Protein AF-A0A081S4F1-F1 (afdb_monomer_lite)

Secondary structure (DSSP, 8-state):
-HHHHHHHHHHHHHHHHHHHHHHHHHHHHHHHHHHH-HHHHIIIIIHHHHHHHHHHHHHHHHHHHHTGGG-TTS-HHHHHHHHHHHHHHHHHHHHHHHIIIII----SSSHHHHHHHHHHHHHHHHHHHHHHTT-

Structure (mmCIF, N/CA/C/O backbone):
data_AF-A0A081S4F1-F1
#
_entry.id   AF-A0A081S4F1-F1
#
loop_
_atom_site.group_PDB
_atom_site.id
_atom_site.type_symbol
_atom_site.label_atom_id
_atom_site.label_alt_id
_atom_site.label_comp_id
_atom_site.label_asym_id
_atom_site.label_entity_id
_atom_site.label_seq_id
_atom_site.pdbx_PDB_ins_code
_atom_site.Cartn_x
_atom_site.Cartn_y
_atom_site.Cartn_z
_atom_site.occupancy
_atom_site.B_iso_or_equiv
_atom_site.auth_seq_id
_atom_site.auth_comp_id
_atom_site.auth_asym_id
_atom_site.auth_atom_id
_atom_site.pdbx_PDB_model_num
ATOM 1 N N . MET A 1 1 ? -7.516 -22.345 34.702 1.00 51.38 1 MET A N 1
ATOM 2 C CA . MET A 1 1 ? -6.107 -22.210 34.253 1.00 51.38 1 MET A CA 1
ATOM 3 C C . MET A 1 1 ? -5.835 -22.833 32.870 1.00 51.38 1 MET A C 1
ATOM 5 O O . MET A 1 1 ? -5.244 -22.161 32.039 1.00 51.38 1 MET A O 1
ATOM 9 N N . SER A 1 2 ? -6.299 -24.060 32.577 1.00 55.75 2 SER A N 1
ATOM 10 C CA . SER A 1 2 ? -6.030 -24.783 31.308 1.00 55.75 2 SER A CA 1
ATOM 11 C C . SER A 1 2 ? -6.566 -24.106 30.021 1.00 55.75 2 SER A C 1
ATOM 13 O O . SER A 1 2 ? -5.871 -24.066 29.005 1.00 55.75 2 SER A O 1
ATOM 15 N N . GLN A 1 3 ? -7.748 -23.474 30.053 1.00 56.22 3 GLN A N 1
ATOM 16 C CA . GLN A 1 3 ? -8.336 -22.865 28.847 1.00 56.22 3 GLN A CA 1
ATOM 17 C C . GLN A 1 3 ? -7.540 -21.672 28.279 1.00 56.22 3 GLN A C 1
ATOM 19 O O . GLN A 1 3 ? -7.507 -21.495 27.059 1.00 56.22 3 GLN A O 1
ATOM 24 N N . ASN A 1 4 ? -6.853 -20.897 29.129 1.00 60.41 4 ASN A N 1
ATOM 25 C CA . ASN A 1 4 ? -6.044 -19.748 28.696 1.00 60.41 4 ASN A CA 1
ATOM 26 C C . ASN A 1 4 ? -4.769 -20.171 27.949 1.00 60.41 4 ASN A C 1
ATOM 28 O O . ASN A 1 4 ? -4.349 -19.492 27.012 1.00 60.41 4 ASN A O 1
ATOM 32 N N . ILE A 1 5 ? -4.192 -21.324 28.301 1.00 62.81 5 ILE A N 1
ATOM 33 C CA . ILE A 1 5 ? -2.993 -21.862 27.644 1.00 62.81 5 ILE A CA 1
ATOM 34 C C . ILE A 1 5 ? -3.337 -22.329 26.218 1.00 62.81 5 ILE A C 1
ATOM 36 O O . ILE A 1 5 ? -2.604 -22.022 25.277 1.00 62.81 5 ILE A O 1
ATOM 40 N N . SER A 1 6 ? -4.503 -22.964 26.018 1.00 62.94 6 SER A N 1
ATOM 41 C CA . SER A 1 6 ? -4.927 -23.422 24.680 1.00 62.94 6 SER A CA 1
ATOM 42 C C . SER A 1 6 ? -5.282 -22.278 23.717 1.00 62.94 6 SER A C 1
ATOM 44 O O . SER A 1 6 ? -5.060 -22.401 22.512 1.00 62.94 6 SER A O 1
ATOM 46 N N . LYS A 1 7 ? -5.824 -21.156 24.225 1.00 65.69 7 LYS A N 1
ATOM 47 C CA . LYS A 1 7 ? -6.118 -19.964 23.408 1.00 65.69 7 LYS A CA 1
ATOM 48 C C . LYS A 1 7 ? -4.834 -19.243 22.990 1.00 65.69 7 LYS A C 1
ATOM 50 O O . LYS A 1 7 ? -4.695 -18.884 21.824 1.00 65.69 7 LYS A O 1
ATOM 55 N N . LYS A 1 8 ? -3.867 -19.108 23.908 1.00 69.38 8 LYS A N 1
ATOM 56 C CA . LYS A 1 8 ? -2.557 -18.499 23.626 1.00 69.38 8 LYS A CA 1
ATOM 57 C C . LYS A 1 8 ? -1.756 -19.311 22.599 1.00 69.38 8 LYS A C 1
ATOM 59 O O . LYS A 1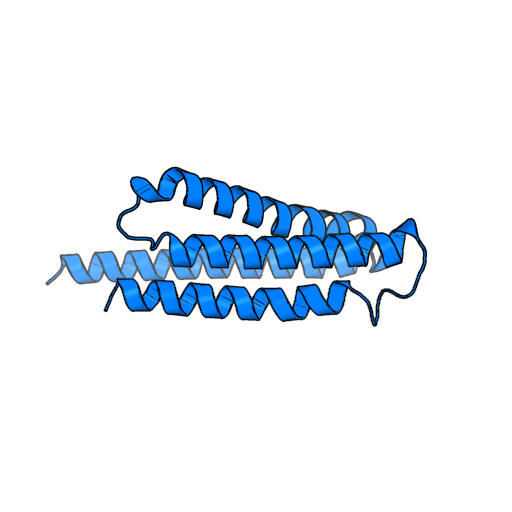 8 ? -1.182 -18.729 21.686 1.00 69.38 8 LYS A O 1
ATOM 64 N N . SER A 1 9 ? -1.779 -20.643 22.698 1.00 77.06 9 SER A N 1
ATOM 65 C CA . SER A 1 9 ? -1.134 -21.546 21.729 1.00 77.06 9 SER A CA 1
ATOM 66 C C . SER A 1 9 ? -1.730 -21.428 20.318 1.00 77.06 9 SER A C 1
ATOM 68 O O . SER A 1 9 ? -0.980 -21.318 19.349 1.00 77.06 9 SER A O 1
ATOM 70 N N . ARG A 1 10 ? -3.064 -21.357 20.191 1.00 77.56 10 ARG A N 1
ATOM 71 C CA . ARG A 1 10 ? -3.737 -21.170 18.892 1.00 77.56 10 ARG A CA 1
ATOM 72 C C . ARG A 1 10 ? -3.451 -19.810 18.258 1.00 77.56 10 ARG A C 1
ATOM 74 O O . ARG A 1 10 ? -3.213 -19.749 17.057 1.00 77.56 10 ARG A O 1
ATOM 81 N N . PHE A 1 11 ? -3.421 -18.745 19.060 1.00 76.06 11 PHE A N 1
ATOM 82 C CA . PHE A 1 11 ? -3.031 -17.413 18.593 1.00 76.06 11 PHE A CA 1
ATOM 83 C C . PHE A 1 11 ? -1.601 -17.420 18.042 1.00 76.06 11 PHE A C 1
ATOM 85 O O . PHE A 1 11 ? -1.387 -17.022 16.904 1.00 76.06 11 PHE A O 1
ATOM 92 N N . PHE A 1 12 ? -0.633 -17.956 18.793 1.00 82.19 12 PHE A N 1
ATOM 93 C CA . PHE A 1 12 ? 0.752 -18.070 18.320 1.00 82.19 12 PHE A CA 1
ATOM 94 C C . PHE A 1 12 ? 0.878 -18.909 17.042 1.00 82.19 12 PHE A C 1
ATOM 96 O O . PHE A 1 12 ? 1.590 -18.509 16.126 1.00 82.19 12 PHE A O 1
ATOM 103 N N . SER A 1 13 ? 0.168 -20.037 16.951 1.00 84.25 13 SER A N 1
ATOM 104 C CA . SER A 1 13 ? 0.169 -20.879 15.748 1.00 84.25 13 SER A CA 1
ATOM 105 C C . SER A 1 13 ? -0.354 -20.136 14.517 1.00 84.25 13 SER A C 1
ATOM 107 O O . SER A 1 13 ? 0.199 -20.300 13.433 1.00 84.25 13 SER A O 1
ATOM 109 N N . PHE A 1 14 ? -1.391 -19.308 14.676 1.00 87.06 14 PHE A N 1
ATOM 110 C CA . PHE A 1 14 ? -1.935 -18.489 13.592 1.00 87.06 14 PHE A CA 1
ATOM 111 C C . PHE A 1 14 ? -0.902 -17.480 13.071 1.00 87.06 14 PHE A C 1
ATOM 113 O O . PHE A 1 14 ? -0.689 -17.393 11.864 1.00 87.06 14 PHE A O 1
ATOM 120 N N . TRP A 1 15 ? -0.204 -16.777 13.969 1.00 87.94 15 TRP A N 1
ATOM 121 C CA . TRP A 1 15 ? 0.850 -15.831 13.581 1.00 87.94 15 TRP A CA 1
ATOM 122 C C . TRP A 1 15 ? 2.031 -16.510 12.893 1.00 87.94 15 TRP A C 1
ATOM 124 O O . TRP A 1 15 ? 2.514 -16.001 11.886 1.00 87.94 15 TRP A O 1
ATOM 134 N N . TRP A 1 16 ? 2.469 -17.669 13.389 1.00 90.50 16 TRP A N 1
ATOM 135 C CA . TRP A 1 16 ? 3.550 -18.431 12.759 1.00 90.50 16 TRP A CA 1
ATOM 136 C C . TRP A 1 16 ? 3.172 -18.954 11.374 1.00 90.50 16 TRP A C 1
ATOM 138 O O . TRP A 1 16 ? 3.991 -18.878 10.461 1.00 90.50 16 TRP A O 1
ATOM 148 N N . MET A 1 17 ? 1.936 -19.430 11.189 1.00 91.94 17 MET A N 1
ATOM 149 C CA . MET A 1 17 ? 1.439 -19.795 9.859 1.00 91.94 17 MET A CA 1
ATOM 150 C C . MET A 1 17 ? 1.401 -18.582 8.931 1.00 91.94 17 MET A C 1
ATOM 152 O O . MET A 1 17 ? 1.888 -18.672 7.808 1.00 91.94 17 MET A O 1
ATOM 156 N N . GLY A 1 18 ? 0.879 -17.444 9.400 1.00 90.06 18 GLY A N 1
ATOM 157 C CA . GLY A 1 18 ? 0.845 -16.206 8.620 1.00 90.06 18 GLY A CA 1
ATOM 158 C C . GLY A 1 18 ? 2.241 -15.752 8.192 1.00 90.06 18 GLY A C 1
ATOM 159 O O . GLY A 1 18 ? 2.470 -15.490 7.015 1.00 90.06 18 GLY A O 1
ATOM 160 N N . LEU A 1 19 ? 3.196 -15.744 9.124 1.00 92.69 19 LEU A N 1
ATOM 161 C CA . LEU A 1 19 ? 4.594 -15.426 8.843 1.00 92.69 19 LEU A CA 1
ATOM 162 C C . LEU A 1 19 ? 5.201 -16.409 7.834 1.00 92.69 19 LEU A C 1
ATOM 164 O O . LEU A 1 19 ? 5.852 -15.977 6.887 1.00 92.69 19 LEU A O 1
ATOM 168 N N . GLY A 1 20 ? 4.951 -17.711 7.992 1.00 95.38 20 GLY A N 1
ATOM 169 C CA . GLY A 1 20 ? 5.417 -18.733 7.053 1.00 95.38 20 GLY A CA 1
ATOM 170 C C . GLY A 1 20 ? 4.885 -18.519 5.634 1.00 95.38 20 GLY A C 1
ATOM 171 O O . GLY A 1 20 ? 5.652 -18.595 4.677 1.00 95.38 20 GLY A O 1
ATOM 172 N N . VAL A 1 21 ? 3.600 -18.179 5.496 1.00 95.12 21 VAL A N 1
ATOM 173 C CA . VAL A 1 21 ? 2.984 -17.852 4.200 1.00 95.12 21 VAL A CA 1
ATOM 174 C C . VAL A 1 21 ? 3.621 -16.604 3.586 1.00 95.12 21 VAL A C 1
ATOM 176 O O . VAL A 1 21 ? 3.952 -16.618 2.403 1.00 95.12 21 VAL A O 1
ATOM 179 N N . ILE A 1 22 ? 3.841 -15.550 4.378 1.00 92.06 22 ILE A N 1
ATOM 180 C CA . ILE A 1 22 ? 4.478 -14.311 3.905 1.00 92.06 22 ILE A CA 1
ATOM 181 C C . ILE A 1 22 ? 5.903 -14.587 3.417 1.00 92.06 22 ILE A C 1
ATOM 183 O O . ILE A 1 22 ? 6.264 -14.168 2.320 1.00 92.06 22 ILE A O 1
ATOM 187 N N . LEU A 1 23 ? 6.705 -15.322 4.192 1.00 95.06 23 LEU A N 1
ATOM 188 C CA . LEU A 1 23 ? 8.077 -15.662 3.805 1.00 95.06 23 LEU A CA 1
ATOM 189 C C . LEU A 1 23 ? 8.121 -16.514 2.537 1.00 95.06 23 LEU A C 1
ATOM 191 O O . LEU A 1 23 ? 8.949 -16.265 1.662 1.00 95.06 23 LEU A O 1
ATOM 195 N N . LEU A 1 24 ? 7.217 -17.487 2.415 1.00 96.25 24 LEU A N 1
ATOM 196 C CA . LEU A 1 24 ? 7.112 -18.317 1.218 1.00 96.25 24 LEU A CA 1
ATOM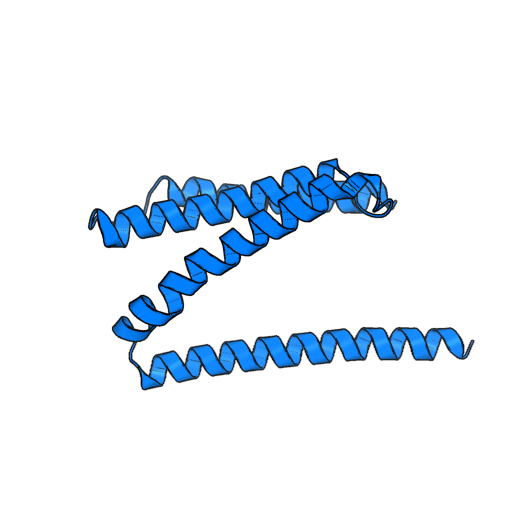 197 C C . LEU A 1 24 ? 6.753 -17.473 -0.009 1.00 96.25 24 LEU A C 1
ATOM 199 O O . LEU A 1 24 ? 7.332 -17.667 -1.075 1.00 96.25 24 LEU A O 1
ATOM 203 N N . LEU A 1 25 ? 5.850 -16.504 0.146 1.00 93.38 25 LEU A N 1
ATOM 204 C CA . LEU A 1 25 ? 5.454 -15.599 -0.929 1.00 93.38 25 LEU A CA 1
ATOM 205 C C . LEU A 1 25 ? 6.609 -14.679 -1.352 1.00 93.38 25 LEU A C 1
ATOM 207 O O . LEU A 1 25 ? 6.864 -14.539 -2.546 1.00 93.38 25 LEU A O 1
ATOM 211 N N . ILE A 1 26 ? 7.366 -14.126 -0.398 1.00 93.00 26 ILE A N 1
ATOM 212 C CA . ILE A 1 26 ? 8.577 -13.336 -0.684 1.00 93.00 26 ILE A CA 1
ATOM 213 C C . ILE A 1 26 ? 9.614 -14.187 -1.424 1.00 93.00 26 ILE A C 1
ATOM 215 O O . ILE A 1 26 ? 10.179 -13.743 -2.421 1.00 93.00 26 ILE A O 1
ATOM 219 N N . MET A 1 27 ? 9.844 -15.423 -0.973 1.00 95.25 27 MET A N 1
ATOM 220 C CA . MET A 1 27 ? 10.783 -16.339 -1.619 1.00 95.25 27 MET A CA 1
ATOM 221 C C . MET A 1 27 ? 10.343 -16.684 -3.049 1.00 95.25 27 MET A C 1
ATOM 223 O O . MET A 1 27 ? 11.177 -16.708 -3.953 1.00 95.25 27 MET A O 1
ATOM 227 N N . ALA A 1 28 ? 9.044 -16.900 -3.273 1.00 93.56 28 ALA A N 1
ATOM 228 C CA . ALA A 1 28 ? 8.488 -17.150 -4.599 1.00 93.56 28 ALA A CA 1
ATOM 229 C C . ALA A 1 28 ? 8.672 -15.945 -5.534 1.00 93.56 28 ALA A C 1
ATOM 231 O O . ALA A 1 28 ? 9.118 -16.120 -6.669 1.00 93.56 28 ALA A O 1
ATOM 232 N N . LEU A 1 29 ? 8.401 -14.726 -5.052 1.00 91.69 29 LEU A N 1
ATOM 233 C CA . LEU A 1 29 ? 8.633 -13.497 -5.816 1.00 91.69 29 LEU A CA 1
ATOM 234 C C . LEU A 1 29 ? 10.117 -13.328 -6.158 1.00 91.69 29 LEU A C 1
ATOM 236 O O . LEU A 1 29 ? 10.459 -13.100 -7.317 1.00 91.69 29 LEU A O 1
ATOM 240 N N . TYR A 1 30 ? 11.006 -13.528 -5.185 1.00 92.50 30 TYR A N 1
ATOM 241 C CA . TYR A 1 30 ? 12.449 -13.444 -5.402 1.00 92.50 30 TYR A C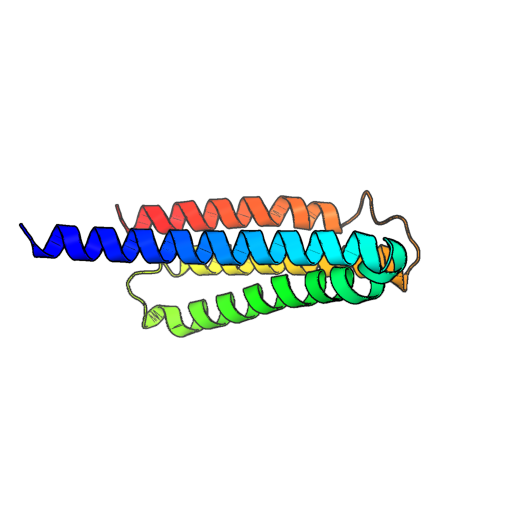A 1
ATOM 242 C C . TYR A 1 30 ? 12.940 -14.458 -6.443 1.00 92.50 30 TYR A C 1
ATOM 244 O O . TYR A 1 30 ? 13.672 -14.101 -7.365 1.00 92.50 30 TYR A O 1
ATOM 252 N N . TYR A 1 31 ? 12.494 -15.712 -6.344 1.00 93.94 31 TYR A N 1
ATOM 253 C CA . TYR A 1 31 ? 12.835 -16.741 -7.322 1.00 93.94 31 TYR A CA 1
ATOM 254 C C . TYR A 1 31 ? 12.293 -16.405 -8.717 1.00 93.94 31 TYR A C 1
ATOM 256 O O . TYR A 1 31 ? 13.007 -16.552 -9.706 1.00 93.94 31 TYR A O 1
ATOM 264 N N . SER A 1 32 ? 11.061 -15.896 -8.809 1.00 90.88 32 SER A N 1
ATOM 265 C CA . SER A 1 32 ? 10.479 -15.495 -10.093 1.00 90.88 32 SER A CA 1
ATOM 266 C C . SER A 1 32 ? 11.268 -14.365 -10.763 1.00 90.88 32 SER A C 1
ATOM 268 O O . SER A 1 32 ? 11.495 -14.431 -11.967 1.00 90.88 32 SER A O 1
ATOM 270 N N . ASN A 1 33 ? 11.785 -13.397 -9.997 1.00 90.69 33 ASN A N 1
ATOM 271 C CA . ASN A 1 33 ? 12.667 -12.356 -10.526 1.00 90.69 33 ASN A CA 1
ATOM 272 C C . ASN A 1 33 ? 13.945 -12.952 -11.147 1.00 90.69 33 ASN A C 1
ATOM 274 O O . ASN A 1 33 ? 14.330 -12.583 -12.254 1.00 90.69 33 ASN A O 1
ATOM 278 N N . ILE A 1 34 ? 14.564 -13.935 -10.482 1.00 92.50 34 ILE A N 1
ATOM 279 C CA . ILE A 1 34 ? 15.755 -14.623 -11.008 1.00 92.50 34 ILE A CA 1
ATOM 280 C C . ILE A 1 34 ? 15.444 -15.368 -12.316 1.00 92.50 34 ILE A C 1
ATOM 282 O O . ILE A 1 34 ? 16.260 -15.351 -13.234 1.00 92.50 34 ILE A O 1
ATOM 286 N N . VAL A 1 35 ? 14.284 -16.027 -12.407 1.00 92.62 35 VAL A N 1
ATOM 287 C CA . VAL A 1 35 ? 13.918 -16.861 -13.566 1.00 92.62 35 VAL A CA 1
ATOM 288 C C . VAL A 1 35 ? 13.477 -16.032 -14.772 1.00 92.62 35 VAL A C 1
ATOM 290 O O . VAL A 1 35 ? 13.884 -16.328 -15.893 1.00 92.62 35 VAL A O 1
ATOM 293 N N . PHE A 1 36 ? 12.636 -15.016 -14.567 1.00 89.56 36 PHE A N 1
ATOM 294 C CA . PHE A 1 36 ? 12.058 -14.223 -15.658 1.00 89.56 36 PHE A CA 1
ATOM 295 C C . PHE A 1 36 ? 12.936 -13.038 -16.081 1.00 89.56 36 PHE A C 1
ATOM 297 O O . PHE A 1 36 ? 12.749 -12.503 -17.177 1.00 89.56 36 PHE A O 1
ATOM 304 N N . GLY A 1 37 ? 13.900 -12.650 -15.242 1.00 91.19 37 GLY A N 1
ATOM 305 C CA . GLY A 1 37 ? 14.690 -11.437 -15.411 1.00 91.19 37 GLY A CA 1
ATOM 306 C C . GLY A 1 37 ? 13.940 -10.188 -14.939 1.00 91.19 37 GLY A C 1
ATOM 307 O O . GLY A 1 37 ? 12.708 -10.145 -14.928 1.00 91.19 37 GLY A O 1
ATOM 308 N N . ILE A 1 38 ? 14.705 -9.159 -14.566 1.00 88.81 38 ILE A N 1
ATOM 309 C CA . ILE A 1 38 ? 14.202 -7.950 -13.893 1.00 88.81 38 ILE A CA 1
ATOM 310 C C . ILE A 1 38 ? 13.135 -7.224 -14.720 1.00 88.81 38 ILE A C 1
ATOM 312 O O . ILE A 1 38 ? 12.104 -6.847 -14.172 1.00 88.81 38 ILE A O 1
ATOM 316 N N . GLU A 1 39 ? 13.337 -7.064 -16.029 1.00 86.62 39 GLU A N 1
ATOM 317 C CA . GLU A 1 39 ? 12.398 -6.330 -16.891 1.00 86.62 39 GLU A CA 1
ATOM 318 C C . GLU A 1 39 ? 11.033 -7.028 -16.989 1.00 86.62 39 GLU A C 1
ATOM 320 O O . GLU A 1 39 ? 9.991 -6.408 -16.780 1.00 86.62 39 GLU A O 1
ATOM 325 N N . ASN A 1 40 ? 11.021 -8.342 -17.238 1.00 89.38 40 ASN A N 1
ATOM 326 C CA . ASN A 1 40 ? 9.776 -9.110 -17.320 1.00 89.38 40 ASN A CA 1
ATOM 327 C C . ASN A 1 40 ? 9.093 -9.222 -15.955 1.00 89.38 40 ASN A C 1
ATOM 329 O O . ASN A 1 40 ? 7.870 -9.118 -15.867 1.00 89.38 40 ASN A O 1
ATOM 333 N N . PHE A 1 41 ? 9.863 -9.420 -14.882 1.00 90.88 41 PHE A N 1
ATOM 334 C CA . PHE A 1 41 ? 9.317 -9.425 -13.529 1.00 90.88 41 PHE A CA 1
ATOM 335 C C . PHE A 1 41 ? 8.663 -8.078 -13.200 1.00 90.88 41 PHE A C 1
ATOM 337 O O . PHE A 1 41 ? 7.542 -8.056 -12.690 1.00 90.88 41 PHE A O 1
ATOM 344 N N . SER A 1 42 ? 9.320 -6.966 -13.540 1.00 86.56 42 SER A N 1
ATOM 345 C CA . SER A 1 42 ? 8.777 -5.627 -13.324 1.00 86.56 42 SER A CA 1
ATOM 346 C C . SER A 1 42 ? 7.441 -5.447 -14.053 1.00 86.56 42 SER A C 1
ATOM 348 O O . SER A 1 42 ? 6.409 -5.206 -13.425 1.00 86.56 42 SER A O 1
ATOM 350 N N . ASN A 1 43 ? 7.431 -5.692 -15.363 1.00 87.00 43 ASN A N 1
ATOM 351 C CA . ASN A 1 43 ? 6.276 -5.411 -16.214 1.00 87.00 43 ASN A CA 1
ATOM 352 C C . ASN A 1 43 ? 5.080 -6.338 -15.951 1.00 87.00 43 ASN A C 1
ATOM 354 O O . ASN A 1 43 ? 3.934 -5.890 -15.973 1.00 87.00 43 ASN A O 1
ATOM 358 N N . TYR A 1 44 ? 5.321 -7.631 -15.706 1.00 88.31 44 TYR A N 1
ATOM 359 C CA . TYR A 1 44 ? 4.245 -8.626 -15.630 1.00 88.31 44 TYR A CA 1
ATOM 360 C C . TYR A 1 44 ? 3.834 -9.009 -14.209 1.00 88.31 44 TYR A C 1
ATOM 362 O O . TYR A 1 44 ? 2.735 -9.531 -14.025 1.00 88.31 44 TYR A O 1
ATOM 370 N N . ILE A 1 45 ? 4.693 -8.794 -13.210 1.00 89.06 45 ILE A N 1
ATOM 371 C CA . ILE A 1 45 ? 4.429 -9.212 -11.825 1.00 89.06 45 ILE A CA 1
ATOM 372 C C . ILE A 1 45 ? 4.372 -7.992 -10.913 1.00 89.06 45 ILE A C 1
ATOM 374 O O . ILE A 1 45 ? 3.360 -7.766 -10.254 1.00 89.06 45 ILE A O 1
ATOM 378 N N . SER A 1 46 ? 5.439 -7.199 -10.893 1.00 88.38 46 SER A N 1
ATOM 379 C CA . SER A 1 46 ? 5.593 -6.069 -9.979 1.00 88.38 46 SER A CA 1
ATOM 380 C C . SER A 1 46 ? 4.510 -5.010 -10.189 1.00 88.38 46 SER A C 1
ATOM 382 O O . SER A 1 46 ? 3.739 -4.715 -9.277 1.00 88.38 46 SER A O 1
ATOM 384 N N . LEU A 1 47 ? 4.391 -4.503 -11.417 1.00 89.44 47 LEU A N 1
ATOM 385 C CA . LEU A 1 47 ? 3.502 -3.398 -11.770 1.00 89.44 47 LEU A CA 1
ATOM 386 C C . LEU A 1 47 ? 2.019 -3.739 -11.490 1.00 89.44 47 LEU A C 1
ATOM 388 O O . LEU A 1 47 ? 1.359 -2.977 -10.774 1.00 89.44 47 LEU A O 1
ATOM 392 N N . PRO A 1 48 ? 1.482 -4.913 -11.896 1.00 91.06 48 PRO A N 1
ATOM 393 C CA . PRO A 1 48 ? 0.133 -5.313 -11.492 1.00 91.06 48 PRO A CA 1
ATOM 394 C C . PRO A 1 48 ? -0.048 -5.441 -9.973 1.00 91.06 48 PRO A C 1
ATOM 396 O O . PRO A 1 48 ? -1.096 -5.059 -9.451 1.00 91.06 48 PRO A O 1
ATOM 399 N N . LEU A 1 49 ? 0.945 -5.961 -9.241 1.00 91.06 49 LEU A N 1
ATOM 400 C CA . LEU A 1 49 ? 0.851 -6.110 -7.784 1.00 91.06 49 LEU A CA 1
ATOM 401 C C . LEU A 1 49 ? 0.808 -4.757 -7.069 1.00 91.06 49 LEU A C 1
ATOM 403 O O . LEU A 1 49 ? -0.026 -4.578 -6.177 1.00 91.06 49 LEU A O 1
ATOM 407 N N . TYR A 1 50 ? 1.637 -3.801 -7.494 1.00 88.69 50 TYR A N 1
ATOM 408 C CA . TYR A 1 50 ? 1.631 -2.431 -6.978 1.00 88.69 50 TYR A CA 1
ATOM 409 C C . TYR A 1 50 ? 0.322 -1.687 -7.271 1.00 88.69 50 TYR A C 1
ATOM 411 O O . TYR A 1 50 ? -0.044 -0.780 -6.532 1.00 88.69 50 TYR A O 1
ATOM 419 N N . MET A 1 51 ? -0.458 -2.111 -8.268 1.00 89.19 51 MET A N 1
ATOM 420 C CA . MET A 1 51 ? -1.814 -1.601 -8.487 1.00 89.19 51 MET A CA 1
ATOM 421 C C . MET A 1 51 ? -2.865 -2.326 -7.627 1.00 89.19 51 MET A C 1
ATOM 423 O O . MET A 1 51 ? -3.708 -1.693 -6.983 1.00 89.19 51 MET A O 1
ATOM 427 N N . ILE A 1 52 ? -2.827 -3.662 -7.607 1.00 92.81 52 ILE A N 1
ATOM 428 C CA . ILE A 1 52 ? -3.862 -4.500 -6.983 1.00 92.81 52 ILE A CA 1
ATOM 429 C C . ILE A 1 52 ? -3.834 -4.384 -5.459 1.00 92.81 52 ILE A C 1
ATOM 431 O O . ILE A 1 52 ? -4.893 -4.253 -4.843 1.00 92.81 52 ILE A O 1
ATOM 435 N N . ILE A 1 53 ? -2.652 -4.436 -4.840 1.00 92.00 53 ILE A N 1
ATOM 436 C CA . ILE A 1 53 ? -2.513 -4.466 -3.377 1.00 92.00 53 ILE A CA 1
ATOM 437 C C . ILE A 1 53 ? -3.090 -3.198 -2.725 1.00 92.00 53 ILE A C 1
ATOM 439 O O . ILE A 1 53 ? -4.017 -3.331 -1.919 1.00 92.00 53 ILE A O 1
ATOM 443 N N . PRO A 1 54 ? -2.632 -1.972 -3.049 1.00 92.75 54 PRO A N 1
ATOM 444 C CA . PRO A 1 54 ? -3.179 -0.770 -2.424 1.00 92.75 54 PRO A CA 1
ATOM 445 C C . PRO A 1 54 ? -4.649 -0.547 -2.796 1.00 92.75 54 PRO A C 1
ATOM 447 O O . PRO A 1 54 ? -5.432 -0.129 -1.942 1.00 92.75 54 PRO A O 1
ATOM 450 N N . GLY A 1 55 ? -5.067 -0.905 -4.016 1.00 94.38 55 GLY A N 1
ATOM 451 C CA . GLY A 1 55 ? -6.473 -0.843 -4.423 1.00 94.38 55 GLY A CA 1
ATOM 452 C C . GLY A 1 55 ? -7.370 -1.739 -3.564 1.00 94.38 55 GLY A C 1
ATOM 453 O O . GLY A 1 55 ? -8.401 -1.295 -3.052 1.00 94.38 55 GLY A O 1
ATOM 454 N N . ALA A 1 56 ? -6.951 -2.984 -3.328 1.00 95.94 56 ALA A N 1
ATOM 455 C CA . ALA A 1 56 ? -7.660 -3.913 -2.456 1.00 95.94 56 ALA A CA 1
ATOM 456 C C . ALA A 1 56 ? -7.727 -3.399 -1.010 1.00 95.94 56 ALA A C 1
ATOM 458 O O . ALA A 1 56 ? -8.784 -3.484 -0.383 1.00 95.94 56 ALA A O 1
ATOM 459 N N . LEU A 1 57 ? -6.642 -2.819 -0.490 1.00 95.38 57 LEU A N 1
ATOM 460 C CA . LEU A 1 57 ? -6.613 -2.242 0.858 1.00 95.38 57 LEU A CA 1
ATOM 461 C C . LEU A 1 57 ? -7.593 -1.072 1.011 1.00 95.38 57 LEU A C 1
ATOM 463 O O . LEU A 1 57 ? -8.312 -1.017 2.011 1.00 95.38 57 LEU A O 1
ATOM 467 N N . VAL A 1 58 ? -7.692 -0.185 0.016 1.00 97.00 58 VAL A N 1
ATOM 468 C CA . VAL A 1 58 ? -8.692 0.897 0.006 1.00 97.00 58 VAL A CA 1
ATOM 469 C C . VAL A 1 58 ? -10.109 0.324 0.044 1.00 97.00 58 VAL A C 1
ATOM 471 O O . VAL A 1 58 ? -10.908 0.730 0.888 1.00 97.00 58 VAL A O 1
ATOM 474 N N . LEU A 1 59 ? -10.421 -0.654 -0.812 1.00 97.19 59 LEU A N 1
ATOM 475 C CA . LEU A 1 59 ? -11.751 -1.276 -0.859 1.00 97.19 59 LEU A CA 1
ATOM 476 C C . LEU A 1 59 ? -12.113 -1.971 0.459 1.00 97.19 59 LEU A C 1
ATOM 478 O O . LEU A 1 59 ? -13.222 -1.792 0.972 1.00 97.19 59 LEU A O 1
ATOM 482 N N . LEU A 1 60 ? -11.178 -2.729 1.036 1.00 95.12 60 LEU A N 1
ATOM 483 C CA . LEU A 1 60 ? -11.357 -3.375 2.336 1.00 95.12 60 LEU A CA 1
ATOM 484 C C . LEU A 1 60 ? -11.543 -2.344 3.453 1.00 95.12 60 LEU A C 1
ATOM 486 O O . LEU A 1 60 ? -12.437 -2.503 4.286 1.00 95.12 60 LEU A O 1
ATOM 490 N N . GLY A 1 61 ? -10.755 -1.268 3.448 1.00 94.12 61 GLY A N 1
ATOM 491 C CA . GLY A 1 61 ? -10.857 -0.176 4.412 1.00 94.12 61 GLY A CA 1
ATOM 492 C C . GLY A 1 61 ? -12.204 0.546 4.337 1.00 94.12 61 GLY A C 1
ATOM 493 O O . GLY A 1 61 ? -12.854 0.746 5.364 1.00 94.12 61 GLY A O 1
ATOM 494 N N . ILE A 1 62 ? -12.675 0.871 3.130 1.00 95.25 62 ILE A N 1
ATOM 495 C CA . ILE A 1 62 ? -14.008 1.453 2.910 1.00 95.25 62 ILE A CA 1
ATOM 496 C C . ILE A 1 62 ? -15.094 0.485 3.393 1.00 95.25 62 ILE A C 1
ATOM 498 O O . ILE A 1 62 ? -16.014 0.891 4.104 1.00 95.25 62 ILE A O 1
ATOM 502 N N . GLY A 1 63 ? -14.975 -0.806 3.071 1.00 94.31 63 GLY A N 1
ATOM 503 C CA . GLY A 1 63 ? -15.901 -1.838 3.535 1.00 94.31 63 GLY A CA 1
ATOM 504 C C . GLY A 1 63 ? -15.970 -1.933 5.064 1.00 94.31 63 GLY A C 1
ATOM 505 O O . GLY A 1 63 ? -17.065 -2.024 5.628 1.00 94.31 63 GLY A O 1
ATOM 506 N N . ALA A 1 64 ? -14.821 -1.857 5.739 1.00 92.25 64 ALA A N 1
ATOM 507 C CA . ALA A 1 64 ? -14.733 -1.814 7.197 1.00 92.25 64 ALA A CA 1
ATOM 508 C C . ALA A 1 64 ? -15.361 -0.533 7.768 1.00 92.25 64 ALA A C 1
ATOM 510 O O . ALA A 1 64 ? -16.117 -0.603 8.738 1.00 92.25 64 ALA A O 1
ATOM 511 N N . LEU A 1 65 ? -15.124 0.619 7.136 1.00 93.25 65 LEU A N 1
ATOM 512 C CA . LEU A 1 65 ? -15.688 1.905 7.545 1.00 93.25 65 LEU A CA 1
ATOM 513 C C . LEU A 1 65 ? -17.219 1.942 7.412 1.00 93.25 65 LEU A C 1
ATOM 515 O O . LEU A 1 65 ? -17.898 2.405 8.325 1.00 93.25 65 LEU A O 1
ATOM 519 N N . ILE A 1 66 ? -17.782 1.410 6.322 1.00 92.88 66 ILE A N 1
ATOM 520 C CA . ILE A 1 66 ? -19.242 1.304 6.130 1.00 92.88 66 ILE A CA 1
ATOM 521 C C . ILE A 1 66 ? -19.868 0.414 7.211 1.00 92.88 66 ILE A C 1
ATOM 523 O O . ILE A 1 66 ? -20.963 0.689 7.704 1.00 92.88 66 ILE A O 1
ATOM 527 N N . ARG A 1 67 ? -19.172 -0.660 7.598 1.00 90.50 67 ARG A N 1
ATOM 528 C CA . ARG A 1 67 ? -19.633 -1.614 8.615 1.00 90.50 67 ARG A CA 1
ATOM 529 C C . ARG A 1 67 ? -19.236 -1.224 10.039 1.00 90.50 67 ARG A C 1
ATOM 531 O O . ARG A 1 67 ? -19.551 -1.979 10.958 1.00 90.50 67 ARG A O 1
ATOM 538 N N . SER A 1 68 ? -18.607 -0.067 10.253 1.00 87.50 68 SER A N 1
ATOM 539 C CA . SER A 1 68 ? -18.038 0.297 11.556 1.00 87.50 68 SER A CA 1
ATOM 540 C C . SER A 1 68 ? -19.091 0.389 12.662 1.00 87.50 68 SER A C 1
ATOM 542 O O . SER A 1 68 ? -18.794 0.110 13.814 1.00 87.50 68 SER A O 1
ATOM 544 N N . SER A 1 69 ? -20.345 0.714 12.331 1.00 79.88 69 SER A N 1
ATOM 545 C CA . SER A 1 69 ? -21.453 0.727 13.300 1.00 79.88 69 SER A CA 1
ATOM 546 C C . SER A 1 69 ? -21.767 -0.649 13.896 1.00 79.88 69 SER A C 1
ATOM 548 O O . SER A 1 69 ? -22.369 -0.725 14.963 1.00 79.88 69 SER A O 1
ATOM 550 N N . LYS A 1 70 ? -21.357 -1.735 13.227 1.00 77.94 70 LYS A N 1
ATOM 551 C CA . LYS A 1 70 ? -21.521 -3.120 13.690 1.00 77.94 70 LYS A CA 1
ATOM 552 C C . LYS A 1 70 ? -20.278 -3.665 14.399 1.00 77.94 70 LYS A C 1
ATOM 554 O O . LYS A 1 70 ? -20.356 -4.741 14.981 1.00 77.94 70 LYS A O 1
ATOM 559 N N . ILE A 1 71 ? -19.146 -2.961 14.331 1.00 76.06 71 ILE A N 1
ATOM 560 C CA . ILE A 1 71 ? -17.862 -3.396 14.888 1.00 76.06 71 ILE A CA 1
ATOM 561 C C . ILE A 1 71 ? -17.494 -2.433 16.019 1.00 76.06 71 ILE A C 1
ATOM 563 O O . ILE A 1 71 ? -16.775 -1.461 15.813 1.00 76.06 71 ILE A O 1
ATOM 567 N N . SER A 1 72 ? -18.008 -2.695 17.224 1.00 68.94 72 SER A N 1
ATOM 568 C CA . SER A 1 72 ? -17.797 -1.838 18.404 1.00 68.94 72 SER A CA 1
ATOM 569 C C . SER A 1 72 ? -16.334 -1.741 18.845 1.00 68.94 72 SER A C 1
ATOM 571 O O . SER A 1 72 ? -15.981 -0.844 19.602 1.00 68.94 72 SER A O 1
ATOM 573 N N . GLU A 1 73 ? -15.491 -2.665 18.385 1.00 77.56 73 GLU A N 1
ATOM 574 C CA . GLU A 1 73 ? -14.065 -2.714 18.701 1.00 77.56 73 GLU A CA 1
ATOM 575 C C . GLU A 1 73 ? -13.219 -1.779 17.829 1.00 77.56 73 GLU A C 1
ATOM 577 O O . GLU A 1 73 ? -12.059 -1.575 18.137 1.00 77.56 73 GLU A O 1
ATOM 582 N N . LEU A 1 74 ? -13.739 -1.201 16.742 1.00 80.62 74 LEU A N 1
ATOM 583 C CA . LEU A 1 74 ? -12.938 -0.332 15.874 1.00 80.62 74 LEU A CA 1
ATOM 584 C C . LEU A 1 74 ? -13.452 1.100 15.916 1.00 80.62 74 LEU A C 1
ATOM 586 O O . LEU A 1 74 ? -14.587 1.391 15.535 1.00 80.62 74 LEU A O 1
ATOM 590 N N . SER A 1 75 ? -12.585 2.025 16.329 1.00 89.06 75 SER A N 1
ATOM 591 C CA . SER A 1 75 ? -12.920 3.445 16.313 1.00 89.06 75 SER A CA 1
ATOM 592 C C . SER A 1 75 ? -13.110 3.923 14.873 1.00 89.06 75 SER A C 1
ATOM 594 O O . SER A 1 75 ? -12.256 3.737 14.001 1.00 89.06 75 SER A O 1
ATOM 596 N N . ARG A 1 76 ? -14.253 4.564 14.606 1.00 90.94 76 ARG A N 1
ATOM 597 C CA . ARG A 1 76 ? -14.572 5.086 13.270 1.00 90.94 76 ARG A CA 1
ATOM 598 C C . ARG A 1 76 ? -13.520 6.091 12.799 1.00 90.94 76 ARG A C 1
ATOM 600 O O . ARG A 1 76 ? -13.147 6.080 11.633 1.00 90.94 76 ARG A O 1
ATOM 607 N N . THR A 1 77 ? -13.016 6.923 13.710 1.00 92.44 77 THR A N 1
ATOM 608 C CA . THR A 1 77 ? -11.952 7.894 13.429 1.00 92.44 77 THR A CA 1
ATOM 609 C C . THR A 1 77 ? -10.663 7.199 12.999 1.00 92.44 77 THR A C 1
ATOM 611 O O . THR A 1 77 ? -10.066 7.599 12.004 1.00 92.44 77 THR A O 1
ATOM 614 N N . SER A 1 78 ? -10.267 6.123 13.686 1.00 94.38 78 SER A N 1
ATOM 615 C CA . SER A 1 78 ? -9.106 5.314 13.301 1.00 94.38 78 SER A CA 1
ATOM 616 C C . SER A 1 78 ? -9.269 4.743 11.890 1.00 94.38 78 SER A C 1
ATOM 618 O O . SER A 1 78 ? -8.364 4.887 11.066 1.00 94.38 78 SER A O 1
ATOM 620 N N . LEU A 1 79 ? -10.444 4.189 11.575 1.00 94.44 79 LEU A N 1
ATOM 621 C CA . LEU A 1 79 ? -10.735 3.648 10.245 1.00 94.44 79 LEU A CA 1
ATOM 622 C C . LEU A 1 79 ? -10.690 4.715 9.143 1.00 94.44 79 LEU A C 1
ATOM 624 O O . LEU A 1 79 ? -10.179 4.434 8.065 1.00 94.44 79 LEU A O 1
ATOM 628 N N . ILE A 1 80 ? -11.166 5.938 9.401 1.00 96.06 80 ILE A N 1
ATOM 629 C CA . ILE A 1 80 ? -11.079 7.044 8.429 1.00 96.06 80 ILE A CA 1
ATOM 630 C C . ILE A 1 80 ? -9.617 7.334 8.074 1.00 96.06 80 ILE A C 1
ATOM 632 O O . ILE A 1 80 ? -9.269 7.363 6.895 1.00 96.06 80 ILE A O 1
ATOM 636 N N . PHE A 1 81 ? -8.749 7.493 9.075 1.00 97.25 81 PHE A N 1
ATOM 637 C CA . PHE A 1 81 ? -7.323 7.737 8.834 1.00 97.25 81 PHE A CA 1
ATOM 638 C C . PHE A 1 81 ? -6.627 6.551 8.155 1.00 97.25 81 PHE A C 1
ATOM 640 O O . PHE A 1 81 ? -5.731 6.760 7.339 1.00 97.25 81 PHE A O 1
ATOM 647 N N . LEU A 1 82 ? -7.070 5.319 8.425 1.00 96.31 82 LEU A N 1
ATOM 648 C CA . LEU A 1 82 ? -6.556 4.128 7.748 1.00 96.31 82 LEU A CA 1
ATOM 649 C C . LEU A 1 82 ? -6.914 4.131 6.255 1.00 96.31 82 LEU A C 1
ATOM 651 O O . LEU A 1 82 ? -6.053 3.890 5.414 1.00 96.31 82 LEU A O 1
ATOM 655 N N . VAL A 1 83 ? -8.164 4.464 5.914 1.00 97.31 83 VAL A N 1
ATOM 656 C CA . VAL A 1 83 ? -8.593 4.590 4.511 1.00 97.31 83 VAL A CA 1
ATOM 657 C C . VAL A 1 83 ? -7.833 5.713 3.810 1.00 97.31 83 VAL A C 1
ATOM 659 O O . VAL A 1 83 ? -7.417 5.526 2.669 1.00 97.31 83 VAL A O 1
ATOM 662 N N . ILE A 1 84 ? -7.607 6.849 4.479 1.00 97.81 84 ILE A N 1
ATOM 663 C CA . ILE A 1 84 ? -6.788 7.944 3.936 1.00 97.81 84 ILE A CA 1
ATOM 664 C C . ILE A 1 84 ? -5.367 7.453 3.647 1.00 97.81 84 ILE A C 1
ATOM 666 O O . ILE A 1 84 ? -4.865 7.685 2.554 1.00 97.81 84 ILE A O 1
ATOM 670 N N . SER A 1 85 ? -4.746 6.722 4.576 1.00 97.75 85 SER A N 1
ATOM 671 C CA . SER A 1 85 ? -3.410 6.149 4.382 1.00 97.75 85 SER A CA 1
ATOM 672 C C . SER A 1 85 ? -3.336 5.243 3.150 1.00 97.75 85 SER A C 1
ATOM 674 O O . SER A 1 85 ? -2.484 5.449 2.284 1.00 97.75 85 SER A O 1
ATOM 676 N N . PHE A 1 86 ? -4.266 4.291 3.019 1.00 97.38 86 PHE A N 1
ATOM 677 C CA . PHE A 1 86 ? -4.321 3.406 1.853 1.00 97.38 86 PHE A CA 1
ATOM 678 C C . PHE A 1 86 ? -4.618 4.167 0.561 1.00 97.38 86 PHE A C 1
ATOM 680 O O . PHE A 1 86 ? -4.062 3.837 -0.482 1.00 97.38 86 PHE A O 1
ATOM 687 N N . SER A 1 87 ? -5.441 5.214 0.626 1.00 97.62 87 SER A N 1
ATOM 688 C CA . SER A 1 87 ? -5.743 6.062 -0.531 1.00 97.62 87 SER A CA 1
ATOM 689 C C . SER A 1 87 ? -4.519 6.862 -0.972 1.00 97.62 87 SER A C 1
ATOM 691 O O . SER A 1 87 ? -4.271 6.964 -2.168 1.00 97.62 87 SER A O 1
ATOM 693 N N . CYS A 1 88 ? -3.720 7.377 -0.031 1.00 97.31 88 CYS A N 1
ATOM 694 C CA . CYS A 1 88 ? -2.431 7.997 -0.335 1.00 97.31 88 CYS A CA 1
ATOM 695 C C . CYS A 1 88 ? -1.471 6.982 -0.962 1.00 97.31 88 CYS A C 1
ATOM 697 O O . CYS A 1 88 ? -0.879 7.283 -1.988 1.00 97.31 88 CYS A O 1
ATOM 699 N N . SER A 1 89 ? -1.361 5.770 -0.410 1.00 95.94 89 SER A N 1
ATOM 700 C CA . SER A 1 89 ? -0.521 4.721 -1.003 1.00 95.94 89 SER A CA 1
ATOM 701 C C . SER A 1 89 ? -0.963 4.381 -2.428 1.00 95.94 89 SER A C 1
ATOM 703 O O . SER A 1 89 ? -0.125 4.311 -3.315 1.00 95.94 89 SER A O 1
ATOM 705 N N . LEU A 1 90 ? -2.269 4.245 -2.678 1.00 96.56 90 LEU A N 1
ATOM 706 C CA . LEU A 1 90 ? -2.792 4.021 -4.024 1.00 96.56 90 LEU A CA 1
ATOM 707 C C . LEU A 1 90 ? -2.468 5.195 -4.957 1.00 96.56 90 LEU A C 1
ATOM 709 O O . LEU A 1 90 ? -2.014 4.972 -6.073 1.00 96.56 90 LEU A O 1
ATOM 713 N N . ALA A 1 91 ? -2.679 6.434 -4.509 1.00 96.12 91 ALA A N 1
ATOM 714 C CA . ALA A 1 91 ? -2.391 7.629 -5.298 1.00 96.12 91 ALA A CA 1
ATOM 715 C C . ALA A 1 91 ? -0.899 7.758 -5.637 1.00 96.12 91 ALA A C 1
ATOM 717 O O . ALA A 1 91 ? -0.574 8.155 -6.756 1.00 96.12 91 ALA A O 1
ATOM 718 N N . ALA A 1 92 ? -0.009 7.389 -4.710 1.00 95.31 92 ALA A N 1
ATOM 719 C CA . ALA A 1 92 ? 1.429 7.335 -4.950 1.00 95.31 92 ALA A CA 1
ATOM 720 C C . ALA A 1 92 ? 1.748 6.359 -6.089 1.00 95.31 92 ALA A C 1
ATOM 722 O O . ALA A 1 92 ? 2.312 6.777 -7.096 1.00 95.31 92 ALA A O 1
ATOM 723 N N . GLU A 1 93 ? 1.271 5.113 -5.987 1.00 94.12 93 GLU A N 1
ATOM 724 C CA . GLU A 1 93 ? 1.494 4.084 -7.010 1.00 94.12 93 GLU A CA 1
ATOM 725 C C . GLU A 1 93 ? 0.898 4.477 -8.367 1.00 94.12 93 GLU A C 1
ATOM 727 O O . GLU A 1 93 ? 1.527 4.284 -9.402 1.00 94.12 93 GLU A O 1
ATOM 732 N N . GLN A 1 94 ? -0.306 5.059 -8.403 1.00 94.06 94 GLN A N 1
ATOM 733 C CA . GLN A 1 94 ? -0.900 5.494 -9.674 1.00 94.06 94 GLN A CA 1
ATOM 734 C C . GLN A 1 94 ? -0.130 6.659 -10.304 1.00 94.06 94 GLN A C 1
ATOM 736 O O . GLN A 1 94 ? 0.034 6.693 -11.520 1.00 94.06 94 GLN A O 1
ATOM 741 N N . THR A 1 95 ? 0.351 7.605 -9.492 1.00 94.38 95 THR A N 1
ATOM 742 C CA . THR A 1 95 ? 1.131 8.751 -9.983 1.00 94.38 95 THR A CA 1
ATOM 743 C C . THR A 1 95 ? 2.493 8.295 -10.498 1.00 94.38 95 THR A C 1
ATOM 745 O O . THR A 1 95 ? 2.891 8.692 -11.590 1.00 94.38 95 THR A O 1
ATOM 748 N N . TRP A 1 96 ? 3.169 7.422 -9.747 1.00 93.31 96 TRP A N 1
ATOM 749 C CA . TRP A 1 96 ? 4.459 6.850 -10.124 1.00 93.31 96 TRP A CA 1
ATOM 750 C C . TRP A 1 96 ? 4.359 6.076 -11.440 1.00 93.31 96 TRP A C 1
ATOM 752 O O . TRP A 1 96 ? 5.056 6.395 -12.400 1.00 93.31 96 TRP A O 1
ATOM 762 N N . ASN A 1 97 ? 3.411 5.138 -11.530 1.00 91.00 97 ASN A N 1
ATOM 763 C CA . ASN A 1 97 ? 3.209 4.329 -12.734 1.00 91.00 97 ASN A CA 1
ATOM 764 C C . ASN A 1 97 ? 2.800 5.175 -13.950 1.00 91.00 97 ASN A C 1
ATOM 766 O O . ASN A 1 97 ? 3.200 4.870 -15.071 1.00 91.00 97 ASN A O 1
ATOM 770 N N . LEU A 1 98 ? 2.014 6.241 -13.755 1.00 91.75 98 LEU A N 1
ATOM 771 C CA . LEU A 1 98 ? 1.676 7.168 -14.836 1.00 91.75 98 LEU A CA 1
ATOM 772 C C . LEU A 1 98 ? 2.928 7.881 -15.363 1.00 91.75 98 LEU A C 1
ATOM 774 O O . LEU A 1 98 ? 3.096 8.010 -16.574 1.00 91.75 98 LEU A O 1
ATOM 778 N N . TYR A 1 99 ? 3.793 8.356 -14.470 1.00 92.62 99 TYR A N 1
ATOM 779 C CA . TYR A 1 99 ? 4.988 9.102 -14.861 1.00 92.62 99 TYR A CA 1
ATOM 780 C C . TYR A 1 99 ? 5.990 8.194 -15.567 1.00 92.62 99 TYR A C 1
ATOM 782 O O . TYR A 1 99 ? 6.387 8.503 -16.688 1.00 92.62 99 TYR A O 1
ATOM 790 N N . GLU A 1 100 ? 6.298 7.044 -14.971 1.00 90.50 100 GLU A N 1
ATOM 791 C CA . GLU A 1 100 ? 7.299 6.119 -15.499 1.00 90.50 100 GLU A CA 1
ATOM 792 C C . GLU A 1 100 ? 6.823 5.404 -16.772 1.00 90.50 100 GLU A C 1
ATOM 794 O O . GLU A 1 100 ? 7.555 5.341 -17.752 1.00 90.50 100 GLU A O 1
ATOM 799 N N . HIS A 1 101 ? 5.591 4.884 -16.801 1.00 89.06 101 HIS A N 1
ATOM 800 C CA . HIS A 1 101 ? 5.171 3.955 -17.862 1.00 89.06 101 HIS A CA 1
ATOM 801 C C . HIS A 1 101 ? 4.259 4.559 -18.931 1.00 89.06 101 HIS A C 1
ATOM 803 O O . HIS A 1 101 ? 4.056 3.936 -19.973 1.00 89.06 101 HIS A O 1
ATOM 809 N N . VAL A 1 102 ? 3.679 5.739 -18.693 1.00 90.19 102 VAL A N 1
ATOM 810 C CA . VAL A 1 102 ? 2.806 6.409 -19.677 1.00 90.19 102 VAL A CA 1
ATOM 811 C C . VAL A 1 102 ? 3.456 7.667 -20.227 1.00 90.19 102 VAL A C 1
ATOM 813 O O . VAL A 1 102 ? 3.388 7.908 -21.431 1.00 90.19 102 VAL A O 1
ATOM 816 N N . LEU A 1 103 ? 4.049 8.482 -19.354 1.00 91.50 103 LEU A N 1
ATOM 817 C CA . LEU A 1 103 ? 4.646 9.756 -19.743 1.00 91.50 103 LEU A CA 1
ATOM 818 C C . LEU A 1 103 ? 6.146 9.657 -20.038 1.00 91.50 103 LEU A C 1
ATOM 820 O O . LEU A 1 103 ? 6.672 10.582 -20.652 1.00 91.50 103 LEU A O 1
ATOM 824 N N . ASP A 1 104 ? 6.801 8.562 -19.638 1.00 90.69 104 ASP A N 1
ATOM 825 C CA . ASP A 1 104 ? 8.252 8.358 -19.761 1.00 90.69 104 ASP A CA 1
ATOM 826 C C . ASP A 1 104 ? 9.049 9.516 -19.119 1.00 90.69 104 ASP A C 1
ATOM 828 O O . ASP A 1 104 ? 10.047 10.013 -19.643 1.00 90.69 104 ASP A O 1
ATOM 832 N N . ILE A 1 105 ? 8.541 10.012 -17.985 1.00 90.81 105 ILE A N 1
ATOM 833 C CA . ILE A 1 105 ? 9.145 11.075 -17.175 1.00 90.81 105 ILE A CA 1
ATOM 834 C C . ILE A 1 105 ? 9.729 10.426 -15.928 1.00 90.81 105 ILE A C 1
ATOM 836 O O . ILE A 1 105 ? 9.066 9.595 -15.308 1.00 90.81 105 ILE A O 1
ATOM 840 N N . ASP A 1 106 ? 10.931 10.858 -15.531 1.00 86.12 106 ASP A N 1
ATOM 841 C CA . ASP A 1 106 ? 11.531 10.448 -14.261 1.00 86.12 106 ASP A CA 1
ATOM 842 C C . ASP A 1 106 ? 10.531 10.686 -13.111 1.00 86.12 106 ASP A C 1
ATOM 844 O O . ASP A 1 106 ? 10.146 11.836 -12.850 1.00 86.12 106 ASP A O 1
ATOM 848 N N . PRO A 1 107 ? 10.052 9.619 -12.448 1.00 83.44 107 PRO A N 1
ATOM 849 C CA . PRO A 1 107 ? 9.047 9.733 -11.405 1.00 83.44 107 PRO A CA 1
ATOM 850 C C . PRO A 1 107 ? 9.608 10.340 -10.114 1.00 83.44 107 PRO A C 1
ATOM 852 O O . PRO A 1 107 ? 8.824 10.629 -9.205 1.00 83.44 107 PRO A O 1
ATOM 855 N N . TYR A 1 108 ? 10.924 10.567 -10.019 1.00 83.19 108 TYR A N 1
ATOM 856 C CA . TYR A 1 108 ? 11.554 11.140 -8.839 1.00 83.19 108 TYR A CA 1
ATOM 857 C C . TYR A 1 108 ? 12.330 12.438 -9.139 1.00 83.19 108 TYR A C 1
ATOM 859 O O . TYR A 1 108 ? 13.211 12.449 -9.995 1.00 83.19 108 TYR A O 1
ATOM 867 N N . PRO A 1 109 ? 12.115 13.532 -8.380 1.00 87.69 109 PRO A N 1
ATOM 868 C CA . PRO A 1 109 ? 11.058 13.762 -7.395 1.00 87.69 109 PRO A CA 1
ATOM 869 C C . PRO A 1 109 ? 9.720 14.141 -8.055 1.00 87.69 109 PRO A C 1
ATOM 871 O O . PRO A 1 109 ? 9.681 14.898 -9.027 1.00 87.69 109 PRO A O 1
ATOM 874 N N . SER A 1 110 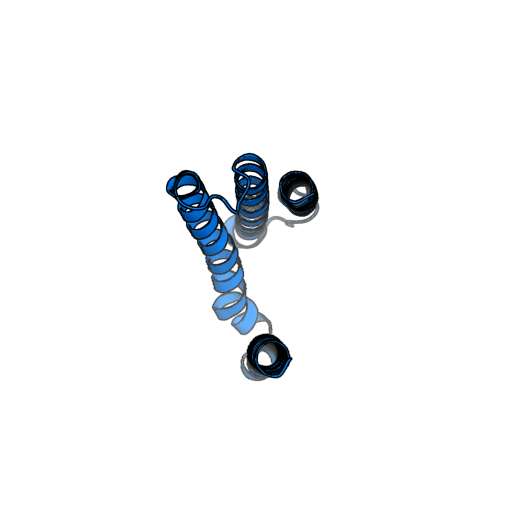? 8.601 13.693 -7.491 1.00 88.88 110 SER A N 1
ATOM 875 C CA . SER A 1 110 ? 7.264 13.984 -8.012 1.00 88.88 110 SER A CA 1
ATOM 876 C C . SER A 1 110 ? 6.183 14.118 -6.939 1.00 88.88 110 SER A C 1
ATOM 878 O O . SER A 1 110 ? 6.399 14.006 -5.734 1.00 88.88 110 SER A O 1
ATOM 880 N N . ILE A 1 111 ? 4.953 14.353 -7.401 1.00 91.75 111 ILE A N 1
ATOM 881 C CA . ILE A 1 111 ? 3.750 14.353 -6.564 1.00 91.75 111 ILE A CA 1
ATOM 882 C C . ILE A 1 111 ? 3.565 12.989 -5.863 1.00 91.75 111 ILE A C 1
ATOM 884 O O . ILE A 1 111 ? 2.976 12.941 -4.780 1.00 91.75 111 ILE A O 1
ATOM 888 N N . ALA A 1 112 ? 4.105 11.894 -6.418 1.00 93.25 112 ALA A N 1
ATOM 889 C CA . ALA A 1 112 ? 4.074 10.581 -5.777 1.00 93.25 112 ALA A CA 1
ATOM 890 C C . ALA A 1 112 ? 4.786 10.590 -4.412 1.00 93.25 112 ALA A C 1
ATOM 892 O O . ALA A 1 112 ? 4.269 10.009 -3.457 1.00 93.25 112 ALA A O 1
ATOM 893 N N . ASP A 1 113 ? 5.895 11.324 -4.269 1.00 93.25 113 ASP A N 1
ATOM 894 C CA . ASP A 1 113 ? 6.662 11.399 -3.016 1.00 93.25 113 ASP A CA 1
ATOM 895 C C . ASP A 1 113 ? 5.856 12.028 -1.880 1.00 93.25 113 ASP A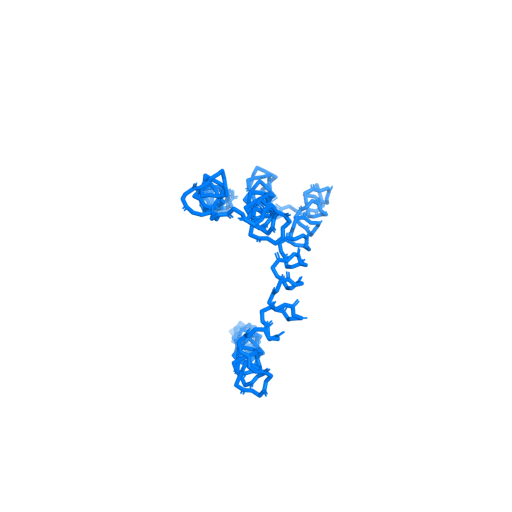 C 1
ATOM 897 O O . ASP A 1 113 ? 5.905 11.580 -0.731 1.00 93.25 113 ASP A O 1
ATOM 901 N N . PHE A 1 114 ? 5.052 13.044 -2.202 1.00 94.81 114 PHE A N 1
ATOM 902 C CA . PHE A 1 114 ? 4.147 13.655 -1.234 1.00 94.81 114 PHE A CA 1
ATOM 903 C C . PHE A 1 114 ? 3.144 12.630 -0.691 1.00 94.81 114 PHE A C 1
ATOM 905 O O . PHE A 1 114 ? 2.874 12.588 0.515 1.00 94.81 114 PHE A O 1
ATOM 912 N N . PHE A 1 115 ? 2.610 11.772 -1.560 1.00 95.88 115 PHE A N 1
ATOM 913 C CA . PHE A 1 115 ? 1.691 10.714 -1.159 1.00 95.88 115 PHE A CA 1
ATOM 914 C C . PHE A 1 115 ? 2.390 9.587 -0.392 1.00 95.88 115 PHE A C 1
ATOM 916 O O . PHE A 1 115 ? 1.853 9.146 0.631 1.00 95.88 115 PHE A O 1
ATOM 923 N N . TYR A 1 116 ? 3.593 9.180 -0.808 1.00 94.75 116 TYR A N 1
ATOM 924 C CA . TYR A 1 116 ? 4.410 8.207 -0.080 1.00 94.75 116 TYR A CA 1
ATOM 925 C C . TYR A 1 116 ? 4.766 8.684 1.328 1.00 94.75 116 TYR A C 1
ATOM 927 O O . TYR A 1 116 ? 4.768 7.875 2.253 1.00 94.75 116 TYR A O 1
ATOM 935 N N . LEU A 1 117 ? 5.001 9.984 1.526 1.00 96.12 117 LEU A N 1
ATOM 936 C CA . LEU A 1 117 ? 5.243 10.557 2.851 1.00 96.12 117 LEU A CA 1
ATOM 937 C C . LEU A 1 117 ? 3.952 10.689 3.675 1.00 96.12 117 LEU A C 1
ATOM 939 O O . LEU A 1 117 ? 3.946 10.450 4.883 1.00 96.12 117 LEU A O 1
ATOM 943 N N . SER A 1 118 ? 2.839 11.042 3.030 1.00 96.56 118 SER A N 1
ATOM 944 C CA . SER A 1 118 ? 1.545 11.234 3.699 1.00 96.56 118 SER A CA 1
ATOM 945 C C . SER A 1 118 ? 0.928 9.921 4.192 1.00 96.56 118 SER A C 1
ATOM 947 O O . SER A 1 118 ? 0.313 9.891 5.262 1.00 96.56 118 SER A O 1
ATOM 949 N N . ALA A 1 119 ? 1.107 8.824 3.449 1.00 96.88 119 ALA A N 1
ATOM 950 C CA . ALA A 1 119 ? 0.557 7.513 3.787 1.00 96.88 119 ALA A CA 1
ATOM 951 C C . ALA A 1 119 ? 0.964 7.003 5.192 1.00 96.88 119 ALA A C 1
ATOM 953 O O . ALA A 1 119 ? 0.060 6.707 5.985 1.00 96.88 119 ALA A O 1
ATOM 954 N N . PRO A 1 120 ? 2.257 6.923 5.573 1.00 96.75 120 PRO A N 1
ATOM 955 C CA . PRO A 1 120 ? 2.662 6.472 6.903 1.00 96.75 120 PRO A CA 1
ATOM 956 C C . PRO A 1 120 ? 2.248 7.447 8.011 1.00 96.75 120 PRO A C 1
ATOM 958 O O . PRO A 1 120 ? 1.909 6.998 9.105 1.00 96.75 120 PRO A O 1
ATOM 961 N N . ILE A 1 121 ? 2.197 8.757 7.740 1.00 97.69 121 ILE A N 1
ATOM 962 C CA . ILE A 1 121 ? 1.711 9.754 8.710 1.00 97.69 121 ILE A CA 1
ATOM 963 C C . ILE A 1 121 ? 0.234 9.495 9.034 1.00 97.69 121 ILE A C 1
ATOM 965 O O . ILE A 1 121 ? -0.140 9.399 10.205 1.00 97.69 121 ILE A O 1
ATOM 969 N N . ALA A 1 122 ? -0.605 9.314 8.012 1.00 97.38 122 ALA A N 1
ATOM 970 C CA . ALA A 1 122 ? -2.014 8.979 8.201 1.00 97.38 122 ALA A CA 1
ATOM 971 C C . ALA A 1 122 ? -2.194 7.627 8.917 1.00 97.38 122 ALA A C 1
ATOM 973 O O . ALA A 1 122 ? -3.037 7.510 9.810 1.00 97.38 122 ALA A O 1
ATOM 974 N N . MET A 1 123 ? -1.365 6.626 8.594 1.00 97.19 123 MET A N 1
ATOM 975 C CA . MET A 1 123 ? -1.379 5.324 9.273 1.00 97.19 123 MET A CA 1
ATOM 976 C C . MET A 1 123 ? -1.025 5.452 10.758 1.00 97.19 123 MET A C 1
ATOM 978 O O . MET A 1 123 ? -1.672 4.846 11.611 1.00 97.19 123 MET A O 1
ATOM 982 N N . PHE A 1 124 ? -0.035 6.278 11.087 1.00 97.25 124 PHE A N 1
ATOM 983 C CA . PHE A 1 124 ? 0.359 6.529 12.468 1.00 97.25 124 PHE A CA 1
ATOM 984 C C . PHE A 1 124 ? -0.762 7.209 13.265 1.00 97.25 124 PHE A C 1
ATOM 986 O O . PHE A 1 124 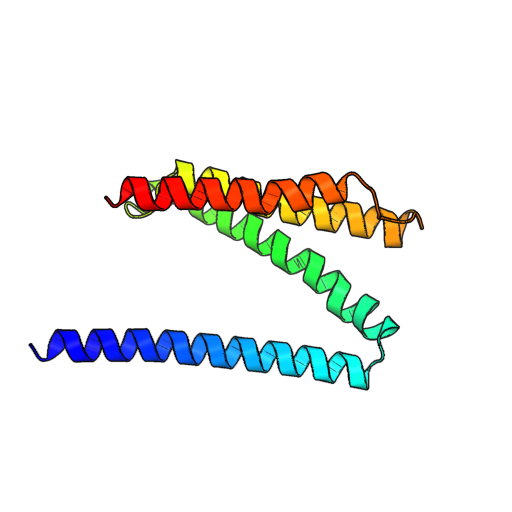? -1.083 6.785 14.376 1.00 97.25 124 PHE A O 1
ATOM 993 N N . ILE A 1 125 ? -1.433 8.204 12.677 1.00 96.62 125 ILE A N 1
ATOM 994 C CA . ILE A 1 125 ? -2.601 8.851 13.293 1.00 96.62 125 ILE A CA 1
ATOM 995 C C . ILE A 1 125 ? -3.737 7.837 13.507 1.00 96.62 125 ILE A C 1
ATOM 997 O O . ILE A 1 125 ? -4.344 7.806 14.581 1.00 96.62 125 ILE A O 1
ATOM 1001 N N . SER A 1 126 ? -3.997 6.967 12.525 1.00 95.69 126 SER A N 1
ATOM 1002 C CA . SER A 1 126 ? -4.975 5.880 12.652 1.00 95.69 126 SER A CA 1
ATOM 1003 C C . SER A 1 126 ? -4.683 4.988 13.862 1.00 95.69 126 SER A C 1
ATOM 1005 O O . SER A 1 126 ? -5.594 4.698 14.645 1.00 95.69 126 SER A O 1
ATOM 1007 N N . LEU A 1 127 ? -3.414 4.620 14.061 1.00 94.44 127 LEU A N 1
ATOM 1008 C CA . LEU A 1 127 ? -2.964 3.787 15.173 1.00 94.44 127 LEU A CA 1
ATOM 1009 C C . LEU A 1 127 ? -3.140 4.475 16.538 1.00 94.44 127 LEU A C 1
ATOM 1011 O O . LEU A 1 127 ? -3.585 3.839 17.495 1.00 94.44 127 LEU A O 1
ATOM 1015 N N . ILE A 1 128 ? -2.863 5.779 16.635 1.00 94.94 128 ILE A N 1
ATOM 1016 C CA . ILE A 1 128 ? -3.099 6.557 17.865 1.00 94.94 128 ILE A CA 1
ATOM 1017 C C . ILE A 1 128 ? -4.581 6.516 18.251 1.00 94.94 128 ILE A C 1
ATOM 1019 O O . ILE A 1 128 ? -4.922 6.240 19.404 1.00 94.94 128 ILE A O 1
ATOM 1023 N N . PHE A 1 129 ? -5.479 6.768 17.295 1.00 92.69 129 PHE A N 1
ATOM 1024 C CA . PHE A 1 129 ? -6.921 6.735 17.555 1.00 92.69 129 PHE A CA 1
ATOM 1025 C C . PHE A 1 129 ? -7.442 5.331 17.849 1.00 92.69 129 PHE A C 1
ATOM 1027 O O . PHE A 1 129 ? -8.426 5.198 18.582 1.00 92.69 129 PHE A O 1
ATOM 1034 N N . PHE A 1 130 ? -6.809 4.300 17.292 1.00 90.69 130 PHE A N 1
ATOM 1035 C CA . PHE A 1 130 ? -7.120 2.916 17.621 1.00 90.69 130 PHE A CA 1
ATOM 1036 C C . PHE A 1 130 ? -6.847 2.660 19.106 1.00 90.69 130 PHE A C 1
ATOM 1038 O O . PHE A 1 130 ? -7.771 2.337 19.848 1.00 90.69 130 PHE A O 1
ATOM 1045 N N . PHE A 1 131 ? -5.624 2.921 19.578 1.00 88.50 131 PHE A N 1
ATOM 1046 C CA . PHE A 1 131 ? -5.262 2.660 20.974 1.00 88.50 131 PHE A CA 1
ATOM 1047 C C . PHE A 1 131 ? -6.006 3.536 21.979 1.00 88.50 131 PHE A C 1
ATOM 1049 O O . PHE A 1 131 ? -6.455 3.019 22.998 1.00 88.50 131 PHE A O 1
ATOM 1056 N N . LYS A 1 132 ? -6.224 4.822 21.673 1.00 84.50 132 LYS A N 1
ATOM 1057 C CA . LYS A 1 132 ? -6.976 5.734 22.555 1.00 84.50 132 LYS A CA 1
ATOM 1058 C C . LYS A 1 132 ? -8.403 5.256 22.841 1.00 84.50 132 LYS A C 1
ATOM 1060 O O . LYS A 1 132 ? -8.976 5.626 23.855 1.00 84.50 132 LYS A O 1
ATOM 1065 N N . THR A 1 133 ? -8.994 4.472 21.943 1.00 70.62 133 THR A N 1
ATOM 1066 C CA . THR A 1 133 ? -10.365 3.966 22.116 1.00 70.62 133 THR A CA 1
ATOM 1067 C C . THR A 1 133 ? -10.420 2.743 23.045 1.00 70.62 133 THR A C 1
ATOM 1069 O O . THR A 1 133 ? -11.496 2.392 23.519 1.00 70.62 133 THR A O 1
ATOM 1072 N N . HIS A 1 134 ? -9.277 2.102 23.322 1.00 61.69 134 HIS A N 1
ATOM 1073 C CA . HIS A 1 134 ? -9.176 0.859 24.101 1.00 61.69 134 HIS A CA 1
ATOM 1074 C C . HIS A 1 134 ? -8.472 0.999 25.458 1.00 61.69 134 HIS A C 1
ATOM 1076 O O . HIS A 1 134 ? -8.428 0.025 26.210 1.00 61.69 134 HIS A O 1
ATOM 1082 N N . THR A 1 135 ? -7.918 2.172 25.761 1.00 54.31 135 THR A N 1
ATOM 1083 C CA . THR A 1 135 ? -7.435 2.577 27.094 1.00 54.31 135 THR A CA 1
ATOM 1084 C C . THR A 1 135 ? -8.480 3.412 27.804 1.00 54.31 135 THR A C 1
ATOM 1086 O O . THR A 1 135 ? -8.749 3.124 28.986 1.00 54.31 135 THR A O 1
#

pLDDT: mean 88.9, std 9.93, range [51.38, 97.81]

Sequence (135 aa):
MSQNISKKSRFFSFWWMGLGVILLLIMALYYSNIVFGIENFSNYISLPLYMIIPGALVLLGIGALIRSSKISELSRTSLIFLVISFSCSLAAEQTWNLYEHVLDIDPYPSIADFFYLSAPIAMFISLIFFFKTHT

Organism: NCBI:txid1502292

Radius of gyration: 18.99 Å; chains: 1; bounding box: 37×39×54 Å

Foldseek 3Di:
DVVVVVVVVVVVVVVVVVVVVVVVVVVVLVVCCVVLPVVCSCPPPVLVCLQPVLVVQLVVLVVCLVCVVVVLLADNQLSVLSSLLSVLSNVLSVQQCCQVPPVVHDPPPDPSVVSVVSNVVSNVVSVVSSVVSVD